Protein AF-A0A1Y3BNF4-F1 (afdb_monomer)

Radius of gyration: 19.85 Å; Cα contacts (8 Å, |Δi|>4): 68; chains: 1; bounding box: 53×42×32 Å

Sequence (87 aa):
MHDKCYEQTDCNQALVYFVSYKWICRKNRRASCGYVIDGNSKQRCAFQLCECDRKFAKCLSRHRCPTVKPSCRTKRNILTSLSKLFF

Mean predicted aligned error: 9.44 Å

Solvent-accessible surface area (backbone atoms only — not comparable to full-atom values): 5660 Å² total; per-residue (Å²): 115,49,62,64,45,59,76,69,38,80,48,62,78,94,42,61,94,74,62,73,60,59,67,47,77,42,98,86,77,44,67,45,66,51,83,72,88,79,77,43,66,67,51,48,21,26,43,46,51,39,52,35,50,46,54,41,53,60,53,52,73,76,51,83,80,76,90,64,82,88,73,82,85,73,73,82,54,76,73,67,67,62,70,64,78,81,108

pLDDT: mean 85.85, std 14.49, range [45.16, 97.5]

Organism: Euroglyphus maynei (NCBI:txid6958)

Secondary structure (DSSP, 8-state):
--HHHHTTSSS-TTTTTT----EEE-TTS-EEEPPPSS--HHHHHHHHHHHHHHHHHHHHTTSPPPSS---------GGGGGGGS--

Structure (mmCIF, N/CA/C/O backbone):
data_AF-A0A1Y3BNF4-F1
#
_entry.id   AF-A0A1Y3BNF4-F1
#
loop_
_atom_site.group_PDB
_atom_site.id
_atom_site.type_symbol
_atom_site.label_atom_id
_atom_site.label_alt_id
_atom_site.label_comp_id
_atom_site.label_asym_id
_atom_site.label_entity_id
_atom_site.label_seq_id
_atom_site.pdbx_PDB_ins_code
_atom_site.Cartn_x
_atom_site.Cartn_y
_atom_site.Cartn_z
_atom_site.occupancy
_atom_site.B_iso_or_equiv
_atom_site.auth_seq_id
_atom_site.auth_comp_id
_atom_site.auth_asym_id
_atom_site.auth_atom_id
_atom_site.pdbx_PDB_model_num
ATOM 1 N N . MET A 1 1 ? -12.236 3.800 -2.158 1.00 77.38 1 MET A N 1
ATOM 2 C CA . MET A 1 1 ? -11.093 4.287 -1.344 1.00 77.38 1 MET A CA 1
ATOM 3 C C . MET A 1 1 ? -10.419 3.037 -0.787 1.00 77.38 1 MET A C 1
ATOM 5 O O . MET A 1 1 ? -11.156 2.164 -0.370 1.00 77.38 1 MET A O 1
ATOM 9 N N . HIS A 1 2 ? -9.092 2.908 -0.878 1.00 95.94 2 HIS A N 1
ATOM 10 C CA . HIS A 1 2 ? -8.346 1.638 -1.030 1.00 95.94 2 HIS A CA 1
ATOM 11 C C . HIS A 1 2 ? -8.597 0.929 -2.370 1.00 95.94 2 HIS A C 1
ATOM 13 O O . HIS A 1 2 ? -7.776 1.088 -3.261 1.00 95.94 2 HIS A O 1
ATOM 19 N N . ASP A 1 3 ? -9.744 0.286 -2.585 1.00 94.94 3 ASP A N 1
ATOM 20 C CA . ASP A 1 3 ? -9.943 -0.552 -3.789 1.00 94.94 3 ASP A CA 1
ATOM 21 C C . ASP A 1 3 ? -9.878 0.265 -5.089 1.00 94.94 3 ASP A C 1
ATOM 23 O O . ASP A 1 3 ? -9.046 0.010 -5.952 1.00 94.94 3 ASP A O 1
ATOM 27 N N . LYS A 1 4 ? -10.611 1.386 -5.148 1.00 96.00 4 LYS A N 1
ATOM 28 C CA . LYS A 1 4 ? -10.469 2.388 -6.225 1.00 96.00 4 LYS A CA 1
ATOM 29 C C . LYS A 1 4 ? -9.024 2.888 -6.426 1.00 96.00 4 LYS A C 1
ATOM 31 O O . LYS A 1 4 ? -8.676 3.340 -7.505 1.00 96.00 4 LYS A O 1
ATOM 36 N N . CYS A 1 5 ? -8.194 2.883 -5.381 1.00 97.06 5 CYS A N 1
ATOM 37 C CA . CYS A 1 5 ? -6.785 3.263 -5.515 1.00 97.06 5 CYS A CA 1
ATOM 38 C C . CYS A 1 5 ? -5.996 2.167 -6.245 1.00 97.06 5 CYS A C 1
ATOM 40 O O . CYS A 1 5 ? -5.201 2.495 -7.116 1.00 97.06 5 CYS A O 1
ATOM 42 N N . TYR A 1 6 ? -6.260 0.888 -5.948 1.00 96.94 6 TYR A N 1
ATOM 43 C CA . TYR A 1 6 ? -5.643 -0.256 -6.633 1.00 96.94 6 TYR A CA 1
ATOM 44 C C . TYR A 1 6 ? -5.997 -0.292 -8.124 1.00 96.94 6 TYR A C 1
ATOM 46 O O . TYR A 1 6 ? -5.107 -0.475 -8.957 1.00 96.94 6 TYR A O 1
ATOM 54 N N . GLU A 1 7 ? -7.259 -0.005 -8.459 1.00 95.38 7 GLU A N 1
ATOM 55 C CA . GLU A 1 7 ? -7.753 0.096 -9.844 1.00 95.38 7 GLU A CA 1
ATOM 56 C C . GLU A 1 7 ? -7.010 1.155 -10.679 1.00 95.38 7 GLU A C 1
ATOM 58 O O . GLU A 1 7 ? -6.984 1.078 -11.903 1.00 95.38 7 GLU A O 1
ATOM 63 N N . GLN A 1 8 ? -6.413 2.156 -10.026 1.00 95.00 8 GLN A N 1
ATOM 64 C CA . GLN A 1 8 ? -5.713 3.274 -10.667 1.00 95.00 8 GLN A CA 1
ATOM 65 C C . GLN A 1 8 ? -4.191 3.087 -10.727 1.00 95.00 8 GLN A C 1
ATOM 67 O O . GLN A 1 8 ? -3.478 3.995 -11.152 1.00 95.00 8 GLN A O 1
ATOM 72 N N . THR A 1 9 ? -3.679 1.948 -10.263 1.00 94.50 9 THR A N 1
ATOM 73 C CA . THR A 1 9 ? -2.247 1.639 -10.333 1.00 94.50 9 THR A CA 1
ATOM 74 C C . THR A 1 9 ? -1.869 1.054 -11.692 1.00 94.50 9 THR A C 1
ATOM 76 O O . THR A 1 9 ? -2.672 0.400 -12.350 1.00 94.50 9 THR A O 1
ATOM 79 N N . ASP A 1 10 ? -0.603 1.197 -12.074 1.00 90.88 10 ASP A N 1
ATOM 80 C CA . ASP A 1 10 ? -0.023 0.606 -13.289 1.00 90.88 10 ASP A CA 1
ATOM 81 C C . ASP A 1 10 ? 0.288 -0.895 -13.130 1.00 90.88 10 ASP A C 1
ATOM 83 O O . ASP A 1 10 ? 1.054 -1.486 -13.896 1.00 90.88 10 ASP A O 1
ATOM 87 N N . CYS A 1 11 ? -0.239 -1.516 -12.078 1.00 92.94 11 CYS A N 1
ATOM 88 C CA . CYS A 1 11 ? -0.023 -2.914 -11.769 1.00 92.94 11 CYS A CA 1
ATOM 89 C C . CYS A 1 11 ? -0.846 -3.828 -12.679 1.00 92.94 11 CYS A C 1
ATOM 91 O O . CYS A 1 11 ? -1.9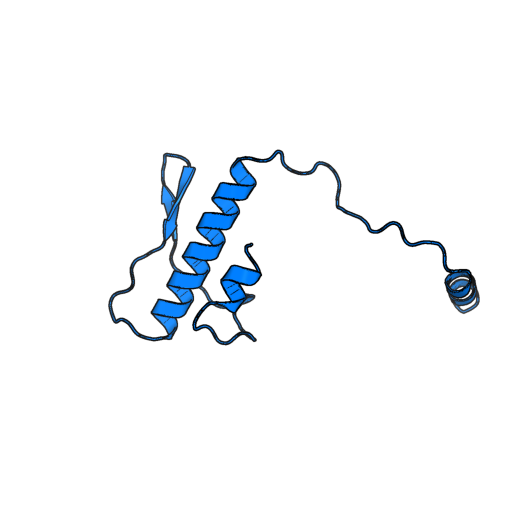45 -3.487 -13.118 1.00 92.94 11 CYS A O 1
ATOM 93 N N . ASN A 1 12 ? -0.360 -5.058 -12.874 1.00 93.56 12 ASN A N 1
ATOM 94 C CA . ASN A 1 12 ? -1.217 -6.130 -13.367 1.00 93.56 12 ASN A CA 1
ATOM 95 C C . ASN A 1 12 ? -2.316 -6.391 -12.324 1.00 93.56 12 ASN A C 1
ATOM 97 O O . ASN A 1 12 ? -2.022 -6.851 -11.219 1.00 93.56 12 ASN A O 1
ATOM 101 N N . GLN A 1 13 ? -3.568 -6.110 -12.689 1.00 93.69 13 GLN A N 1
ATOM 102 C CA . GLN A 1 13 ? -4.721 -6.185 -11.789 1.00 93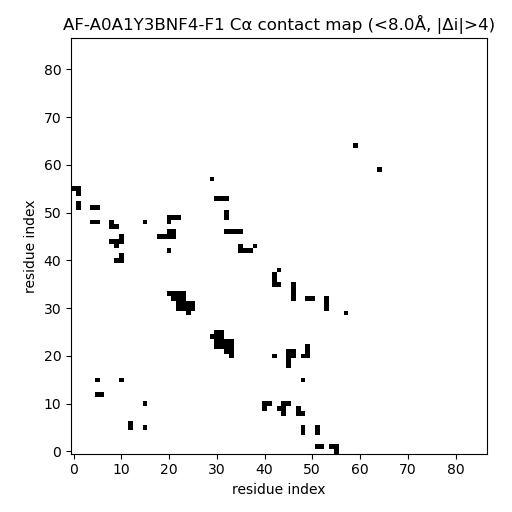.69 13 GLN A CA 1
ATOM 103 C C . GLN A 1 13 ? -4.964 -7.596 -11.228 1.00 93.69 13 GLN A C 1
ATOM 105 O O . GLN A 1 13 ? -5.461 -7.729 -10.116 1.00 93.69 13 GLN A O 1
ATOM 110 N N . ALA A 1 14 ? -4.529 -8.654 -11.921 1.00 92.94 14 ALA A N 1
ATOM 111 C CA . ALA A 1 14 ? -4.606 -10.023 -11.404 1.00 92.94 14 ALA A CA 1
ATOM 112 C C . ALA A 1 14 ? -3.614 -10.299 -10.255 1.00 92.94 14 ALA A C 1
ATOM 114 O O . ALA A 1 14 ? -3.745 -11.299 -9.552 1.00 92.94 14 ALA A O 1
ATOM 115 N N . LEU A 1 15 ? -2.609 -9.436 -10.068 1.0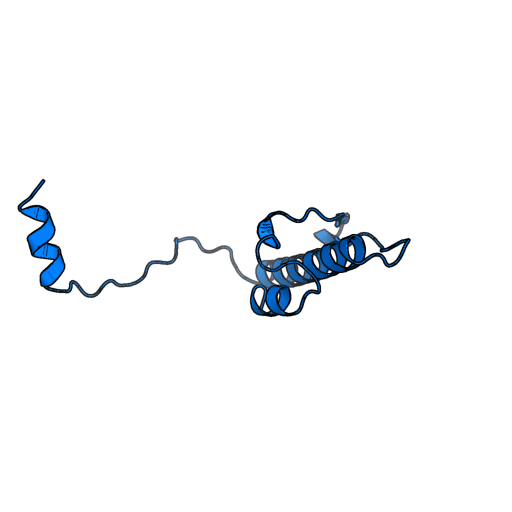0 91.56 15 LEU A N 1
ATOM 116 C CA . LEU A 1 15 ? -1.487 -9.660 -9.155 1.00 91.56 15 LEU A CA 1
ATOM 117 C C . LEU A 1 15 ? -1.376 -8.619 -8.036 1.00 91.56 15 LEU A C 1
ATOM 119 O O . LEU A 1 15 ? -0.472 -8.740 -7.216 1.00 91.56 15 LEU A O 1
ATOM 123 N N . VAL A 1 16 ? -2.264 -7.620 -7.962 1.00 94.12 16 VAL A N 1
ATOM 124 C CA . VAL A 1 16 ? -2.146 -6.481 -7.021 1.00 94.12 16 VAL A CA 1
ATOM 125 C C . VAL A 1 16 ? -1.978 -6.897 -5.557 1.00 94.12 16 VAL A C 1
ATOM 127 O O . VAL A 1 16 ? -1.210 -6.271 -4.838 1.00 94.12 16 VAL A O 1
ATOM 130 N N . TYR A 1 17 ? -2.605 -7.997 -5.132 1.00 94.25 17 TYR A N 1
ATOM 131 C CA . TYR A 1 17 ? -2.484 -8.527 -3.766 1.00 94.25 17 TYR A CA 1
ATOM 132 C C . TYR A 1 17 ? -1.188 -9.310 -3.498 1.00 94.25 17 TYR A C 1
ATOM 134 O O . TYR A 1 17 ? -0.887 -9.625 -2.349 1.00 94.25 17 TYR A O 1
ATOM 142 N N . PHE A 1 18 ? -0.426 -9.637 -4.542 1.00 95.25 18 PHE A N 1
ATOM 143 C CA . PHE A 1 18 ? 0.808 -10.424 -4.466 1.00 95.25 18 PHE A CA 1
ATOM 144 C C . PHE A 1 18 ? 2.066 -9.593 -4.759 1.00 95.25 18 PHE A C 1
ATOM 146 O O . PHE A 1 18 ? 3.182 -10.089 -4.601 1.00 95.25 18 PHE A O 1
ATOM 153 N N . VAL A 1 19 ? 1.918 -8.334 -5.186 1.00 94.00 19 VAL A N 1
ATOM 154 C CA . VAL A 1 19 ? 3.054 -7.435 -5.417 1.00 94.00 19 VAL A CA 1
ATOM 155 C C . VAL A 1 19 ? 3.634 -6.985 -4.078 1.00 94.00 19 VAL A C 1
ATOM 157 O O . VAL A 1 19 ? 2.961 -6.353 -3.268 1.00 94.00 19 VAL A O 1
ATOM 160 N N . SER A 1 20 ? 4.919 -7.260 -3.866 1.00 93.81 20 SER A N 1
ATOM 161 C CA . SER A 1 20 ? 5.655 -6.755 -2.710 1.00 93.81 20 SER A CA 1
ATOM 162 C C . SER A 1 20 ? 6.191 -5.344 -2.958 1.00 93.81 20 SER A C 1
ATOM 164 O O . SER A 1 20 ? 6.594 -4.982 -4.066 1.00 93.81 20 SER A O 1
ATOM 166 N N . TYR A 1 21 ? 6.228 -4.532 -1.902 1.00 94.81 21 TYR A N 1
ATOM 167 C CA . TYR A 1 21 ? 6.752 -3.171 -1.951 1.00 94.81 21 TYR A CA 1
ATOM 168 C C . TYR A 1 21 ? 7.524 -2.816 -0.675 1.00 94.81 21 TYR A C 1
ATOM 170 O O . TYR A 1 21 ? 7.308 -3.378 0.400 1.00 94.81 21 TYR A O 1
ATOM 178 N N . LYS A 1 22 ? 8.453 -1.862 -0.791 1.00 94.81 22 LYS A N 1
ATOM 179 C CA . LYS A 1 22 ? 9.263 -1.387 0.339 1.00 94.81 22 LYS A CA 1
ATOM 180 C C . LYS A 1 22 ? 8.503 -0.325 1.130 1.00 94.81 22 LYS A C 1
ATOM 182 O O . LYS A 1 22 ? 8.040 0.661 0.558 1.00 94.81 22 LYS A O 1
ATOM 187 N N . TRP A 1 23 ? 8.454 -0.477 2.449 1.00 96.56 23 TRP A N 1
ATOM 188 C CA . TRP A 1 23 ? 7.857 0.496 3.361 1.00 96.56 23 TRP A CA 1
ATOM 189 C C . TRP A 1 23 ? 8.559 0.476 4.722 1.00 96.56 23 TRP A C 1
ATOM 191 O O . TRP A 1 23 ? 9.302 -0.451 5.043 1.00 96.56 23 TRP A O 1
ATOM 201 N N . ILE A 1 24 ? 8.334 1.515 5.525 1.00 96.50 24 ILE A N 1
ATOM 202 C CA . ILE A 1 24 ? 8.823 1.594 6.904 1.00 96.50 24 ILE A CA 1
ATOM 203 C C . ILE A 1 24 ? 7.787 2.256 7.813 1.00 96.50 24 ILE A C 1
ATOM 205 O O . ILE A 1 24 ? 7.153 3.243 7.431 1.00 96.50 24 ILE A O 1
ATOM 209 N N . CYS A 1 25 ? 7.655 1.757 9.044 1.00 95.81 25 CYS A N 1
ATOM 210 C CA . CYS A 1 25 ? 6.956 2.451 10.124 1.00 95.81 25 CYS A CA 1
ATOM 211 C C . CYS A 1 25 ? 7.943 3.336 10.894 1.00 95.81 25 CYS A C 1
ATOM 213 O O . CYS A 1 25 ? 8.906 2.849 11.485 1.00 95.81 25 CYS A O 1
ATOM 215 N N . ARG A 1 26 ? 7.733 4.653 10.880 1.00 93.88 26 ARG A N 1
ATOM 216 C CA . ARG A 1 26 ? 8.573 5.610 11.615 1.00 93.88 26 ARG A CA 1
ATOM 217 C C . ARG A 1 26 ? 8.157 5.671 13.092 1.00 93.88 26 ARG A C 1
ATOM 219 O O . ARG A 1 26 ? 7.015 5.374 13.435 1.00 93.88 26 ARG A O 1
ATOM 226 N N . LYS A 1 27 ? 9.054 6.158 13.964 1.00 91.31 27 LYS A N 1
ATOM 227 C CA . LYS A 1 27 ? 8.816 6.299 15.423 1.00 91.31 27 LYS A CA 1
ATOM 228 C C . LYS A 1 27 ? 7.523 7.053 15.778 1.00 91.31 27 LYS A C 1
ATOM 230 O O . LYS A 1 27 ? 6.890 6.750 16.780 1.00 91.31 27 LYS A O 1
ATOM 235 N N . ASN A 1 28 ? 7.086 7.993 14.940 1.00 90.50 28 ASN A N 1
ATOM 236 C CA . ASN A 1 28 ? 5.834 8.741 15.108 1.00 90.50 28 ASN A CA 1
ATOM 237 C C . ASN A 1 28 ? 4.578 7.984 14.623 1.00 90.50 28 ASN A C 1
ATOM 239 O O . ASN A 1 28 ? 3.555 8.615 14.357 1.00 90.50 28 ASN A O 1
ATOM 243 N N . ARG A 1 29 ? 4.656 6.652 14.477 1.00 89.75 29 ARG A N 1
ATOM 244 C CA . ARG A 1 29 ? 3.581 5.771 13.985 1.00 89.75 29 ARG A CA 1
ATOM 245 C C . ARG A 1 29 ? 3.071 6.158 12.593 1.00 89.75 29 ARG A C 1
ATOM 247 O O . ARG A 1 29 ? 1.914 5.919 12.255 1.00 89.75 29 ARG A O 1
ATOM 254 N N . ARG A 1 30 ? 3.922 6.789 11.779 1.00 91.44 30 ARG A N 1
ATOM 255 C CA . ARG A 1 30 ? 3.614 7.117 10.383 1.00 91.44 30 ARG A CA 1
ATOM 256 C C . ARG A 1 30 ? 4.340 6.148 9.465 1.00 91.44 30 ARG A C 1
ATOM 258 O O . ARG A 1 30 ? 5.562 6.020 9.533 1.00 91.44 30 ARG A O 1
ATOM 265 N N . ALA A 1 31 ? 3.582 5.499 8.592 1.00 96.00 31 ALA A N 1
ATOM 266 C CA . ALA A 1 31 ? 4.140 4.715 7.504 1.00 96.00 31 ALA A CA 1
ATOM 267 C C . ALA A 1 31 ? 4.705 5.637 6.409 1.00 96.00 31 ALA A C 1
ATOM 269 O O . ALA A 1 31 ? 4.168 6.719 6.155 1.00 96.00 31 ALA A O 1
ATOM 270 N N . SER A 1 32 ? 5.789 5.198 5.774 1.00 95.62 32 SER A N 1
ATOM 271 C CA . SER A 1 32 ? 6.425 5.840 4.622 1.00 95.62 32 SER A CA 1
ATOM 272 C C . SER A 1 32 ? 6.758 4.783 3.580 1.00 95.62 32 SER A C 1
ATOM 274 O O . SER A 1 32 ? 7.294 3.731 3.930 1.00 95.62 32 SER A O 1
ATOM 276 N N . CYS A 1 33 ? 6.500 5.091 2.313 1.00 96.12 33 CYS A N 1
ATOM 277 C CA . CYS A 1 33 ? 6.889 4.246 1.191 1.00 96.12 33 CYS A CA 1
ATOM 278 C C . CYS A 1 33 ? 8.364 4.435 0.838 1.00 96.12 33 CYS A C 1
ATOM 280 O O . CYS A 1 33 ? 8.922 5.514 1.057 1.00 96.12 33 CYS A O 1
ATOM 282 N N . GLY A 1 34 ? 9.001 3.371 0.346 1.00 89.12 34 GLY A N 1
ATOM 283 C CA . GLY A 1 34 ? 10.331 3.450 -0.258 1.00 89.12 34 GLY A CA 1
ATOM 284 C C . GLY A 1 34 ? 10.299 4.258 -1.558 1.00 89.12 34 GLY A C 1
ATOM 285 O O . GLY A 1 34 ? 9.236 4.472 -2.125 1.00 89.12 34 GLY A O 1
ATOM 286 N N . TYR A 1 35 ? 11.454 4.723 -2.025 1.00 77.31 35 TYR A N 1
ATOM 287 C CA . TYR A 1 35 ? 11.565 5.502 -3.260 1.00 77.31 35 TYR A CA 1
ATOM 288 C C . TYR A 1 35 ? 11.804 4.600 -4.481 1.00 77.31 35 TYR A C 1
ATOM 290 O O . TYR A 1 35 ? 12.329 3.491 -4.361 1.00 77.31 35 TYR A O 1
ATOM 298 N N . VAL A 1 36 ? 11.407 5.092 -5.655 1.00 77.25 36 VAL A N 1
ATOM 299 C CA . VAL A 1 36 ? 11.682 4.482 -6.964 1.00 77.25 36 VAL A CA 1
ATOM 300 C C . VAL A 1 36 ? 13.039 4.995 -7.448 1.00 77.25 36 VAL A C 1
ATOM 302 O O . VAL A 1 36 ? 13.249 6.204 -7.444 1.00 77.25 36 VAL A O 1
ATOM 305 N N . ILE A 1 37 ? 13.954 4.098 -7.832 1.00 71.06 37 ILE A N 1
ATOM 306 C CA . ILE A 1 37 ? 15.312 4.468 -8.279 1.00 71.06 37 ILE A CA 1
ATOM 307 C C . ILE A 1 37 ? 15.391 4.491 -9.808 1.00 71.06 37 ILE A C 1
ATOM 309 O O . ILE A 1 37 ? 15.900 5.451 -10.372 1.00 71.06 37 ILE A O 1
ATOM 313 N N . ASP A 1 38 ? 14.803 3.496 -10.480 1.00 71.38 38 ASP A N 1
ATOM 314 C CA . ASP A 1 38 ? 15.040 3.254 -11.913 1.00 71.38 38 ASP A CA 1
ATOM 315 C C . ASP A 1 38 ? 13.798 3.482 -12.787 1.00 71.38 38 ASP A C 1
ATOM 317 O O . ASP A 1 38 ? 13.795 3.165 -13.973 1.00 71.38 38 ASP A O 1
ATOM 321 N N . GLY A 1 39 ? 12.694 3.965 -12.208 1.00 70.06 39 GLY A N 1
ATOM 322 C CA . GLY A 1 39 ? 11.460 4.298 -12.935 1.00 70.06 39 GLY A CA 1
ATOM 323 C C . GLY A 1 39 ? 10.754 3.123 -13.631 1.00 70.06 39 GLY A C 1
ATOM 324 O O . GLY A 1 39 ? 9.744 3.340 -14.304 1.00 70.06 39 GLY A O 1
ATOM 325 N N . ASN A 1 40 ? 11.247 1.886 -13.484 1.00 84.81 40 ASN A N 1
ATOM 326 C CA . ASN A 1 40 ? 10.675 0.727 -14.161 1.00 84.81 40 ASN A CA 1
ATOM 327 C C . ASN A 1 40 ? 9.232 0.452 -13.692 1.00 84.81 40 ASN A C 1
ATOM 329 O O . ASN A 1 40 ? 8.839 0.782 -12.569 1.00 84.81 40 ASN A O 1
ATOM 333 N N . SER A 1 41 ? 8.424 -0.157 -14.565 1.00 84.62 41 SER A N 1
ATOM 334 C CA . SER A 1 41 ? 6.984 -0.351 -14.332 1.00 84.62 41 SER A CA 1
ATOM 335 C C . SER A 1 41 ? 6.680 -1.132 -13.050 1.00 84.62 41 SER A C 1
ATOM 337 O O . SER A 1 41 ? 5.734 -0.797 -12.341 1.00 84.62 41 SER A O 1
ATOM 339 N N . LYS A 1 42 ? 7.517 -2.118 -12.696 1.00 88.25 42 LYS A N 1
ATOM 340 C CA . LYS A 1 42 ? 7.377 -2.896 -11.455 1.00 88.25 42 LYS A CA 1
ATOM 341 C C . LYS A 1 42 ? 7.604 -2.036 -10.211 1.00 88.25 42 LYS A C 1
ATOM 343 O O . LYS A 1 42 ? 6.795 -2.084 -9.291 1.00 88.25 42 LYS A O 1
ATOM 348 N N . GLN A 1 43 ? 8.668 -1.231 -10.185 1.00 90.25 43 GLN A N 1
ATOM 349 C CA . GLN A 1 43 ? 8.960 -0.314 -9.080 1.00 90.25 43 GLN A CA 1
ATOM 350 C C . GLN A 1 43 ? 7.863 0.751 -8.946 1.00 90.25 43 GLN A C 1
ATOM 352 O O . GLN A 1 43 ? 7.453 1.064 -7.829 1.00 90.25 43 GLN A O 1
ATOM 357 N N . ARG A 1 44 ? 7.348 1.272 -10.069 1.00 91.69 44 ARG A N 1
ATOM 358 C CA . ARG A 1 44 ? 6.257 2.256 -10.075 1.00 91.69 44 ARG A CA 1
ATOM 359 C C . ARG A 1 44 ? 4.951 1.672 -9.531 1.00 91.69 44 ARG A C 1
ATOM 361 O O . ARG A 1 44 ? 4.355 2.276 -8.644 1.00 91.69 44 ARG A O 1
ATOM 368 N N . CYS A 1 45 ? 4.576 0.476 -9.985 1.00 93.81 45 CYS A N 1
ATOM 369 C CA . CYS A 1 45 ? 3.445 -0.286 -9.452 1.00 93.81 45 CYS A CA 1
ATOM 370 C C . CYS A 1 45 ? 3.588 -0.524 -7.936 1.00 93.81 45 CYS A C 1
ATOM 372 O O . CYS A 1 45 ? 2.703 -0.164 -7.161 1.00 93.81 45 CYS A O 1
ATOM 374 N N . ALA A 1 46 ? 4.735 -1.047 -7.489 1.00 94.50 46 ALA A N 1
ATOM 375 C CA . ALA A 1 46 ? 5.006 -1.298 -6.074 1.00 94.50 46 ALA A CA 1
ATOM 376 C C . ALA A 1 46 ? 4.888 -0.019 -5.219 1.00 94.50 46 ALA A C 1
ATOM 378 O O . ALA A 1 46 ? 4.305 -0.035 -4.134 1.00 94.50 46 ALA A O 1
ATOM 379 N N . PHE A 1 47 ? 5.400 1.110 -5.714 1.00 95.44 47 PHE A N 1
ATOM 380 C CA . PHE A 1 47 ? 5.282 2.400 -5.035 1.00 95.44 47 PHE A CA 1
ATOM 381 C C . PHE A 1 47 ? 3.831 2.893 -4.940 1.00 95.44 47 PHE A C 1
ATOM 383 O O . PHE A 1 47 ? 3.404 3.345 -3.877 1.00 95.44 47 PHE A O 1
ATOM 390 N N . GLN A 1 48 ? 3.062 2.789 -6.027 1.00 95.62 48 GLN A N 1
ATOM 391 C CA . GLN A 1 48 ? 1.653 3.189 -6.054 1.00 95.62 48 GLN A CA 1
ATOM 392 C C . GLN A 1 48 ? 0.814 2.366 -5.065 1.00 95.62 48 GLN A C 1
ATOM 394 O O . GLN A 1 48 ? 0.062 2.957 -4.287 1.00 95.62 48 GLN A O 1
ATOM 399 N N . LEU A 1 49 ? 0.994 1.038 -5.031 1.00 96.81 49 LEU A N 1
ATOM 400 C CA . LEU A 1 49 ? 0.328 0.163 -4.056 1.00 96.81 49 LEU A CA 1
ATOM 401 C C . LEU A 1 49 ? 0.686 0.548 -2.618 1.00 96.81 49 LEU A C 1
ATOM 403 O O . LEU A 1 49 ? -0.205 0.722 -1.788 1.00 96.81 49 LEU A O 1
ATOM 407 N N . CYS A 1 50 ? 1.969 0.794 -2.340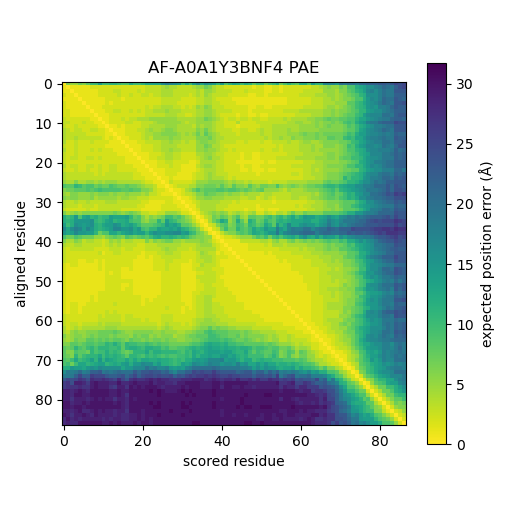 1.00 97.12 50 CYS A N 1
ATOM 408 C CA . CYS A 1 50 ? 2.387 1.265 -1.024 1.00 97.12 50 CYS A CA 1
ATOM 409 C C . CYS A 1 50 ? 1.673 2.565 -0.619 1.00 97.12 50 CYS A C 1
ATOM 411 O O . CYS A 1 50 ? 1.216 2.704 0.518 1.00 97.12 50 CYS A O 1
ATOM 413 N N . GLU A 1 51 ? 1.550 3.535 -1.529 1.00 97.00 51 GLU A N 1
ATOM 414 C CA . GLU A 1 51 ? 0.863 4.794 -1.231 1.00 97.00 51 GLU A CA 1
ATOM 415 C C . GLU A 1 51 ? -0.641 4.601 -1.002 1.00 97.00 51 GLU A C 1
ATOM 417 O O . GLU A 1 51 ? -1.216 5.287 -0.145 1.00 97.00 51 GLU A O 1
ATOM 422 N N . CYS A 1 52 ? -1.281 3.672 -1.718 1.00 97.50 52 CYS A N 1
ATOM 423 C CA . CYS A 1 52 ? -2.665 3.282 -1.461 1.00 97.50 52 CYS A CA 1
ATOM 424 C C . CYS A 1 52 ? -2.827 2.741 -0.031 1.00 97.50 52 CYS A C 1
ATOM 426 O O . CYS A 1 52 ? -3.663 3.250 0.727 1.00 97.50 52 CYS A O 1
ATOM 428 N N . ASP A 1 53 ? -1.965 1.811 0.375 1.00 97.50 53 ASP A N 1
ATOM 429 C CA . ASP A 1 53 ? -2.029 1.156 1.685 1.00 97.50 53 ASP A CA 1
ATOM 430 C C . ASP A 1 53 ? -1.669 2.117 2.820 1.00 97.50 53 ASP A C 1
ATOM 432 O O . ASP A 1 53 ? -2.345 2.165 3.849 1.00 97.50 53 ASP A O 1
ATOM 436 N N . ARG A 1 54 ? -0.674 2.988 2.617 1.00 97.44 54 ARG A N 1
ATOM 437 C CA . ARG A 1 54 ? -0.306 4.044 3.572 1.00 97.44 54 ARG A CA 1
ATOM 438 C C . ARG A 1 54 ? -1.470 5.003 3.831 1.00 97.44 54 ARG A C 1
ATOM 440 O O . ARG A 1 54 ? -1.725 5.377 4.982 1.00 97.44 54 ARG A O 1
ATOM 447 N N . LYS A 1 55 ? -2.172 5.434 2.775 1.00 97.12 55 LYS A N 1
ATOM 448 C CA . LYS A 1 55 ? -3.356 6.306 2.888 1.00 97.12 55 LYS A CA 1
ATOM 449 C C . LYS A 1 55 ? -4.501 5.584 3.593 1.00 97.12 55 LYS A C 1
ATOM 451 O O . LYS A 1 55 ? -5.156 6.193 4.440 1.00 97.12 55 LYS A O 1
ATOM 456 N N . PHE A 1 56 ? -4.711 4.305 3.287 1.00 96.56 56 PHE A N 1
ATOM 457 C CA . PHE A 1 56 ? -5.732 3.484 3.928 1.00 96.56 56 PHE A CA 1
ATOM 458 C C . PHE A 1 56 ? -5.452 3.277 5.421 1.00 96.56 56 PHE A C 1
ATOM 460 O O . PHE A 1 56 ? -6.308 3.591 6.245 1.00 96.56 56 PHE A O 1
ATOM 467 N N . ALA A 1 57 ? -4.231 2.890 5.794 1.00 95.38 57 ALA A N 1
ATOM 468 C CA . ALA A 1 57 ? -3.816 2.739 7.187 1.00 95.38 57 ALA A CA 1
ATOM 469 C C . ALA A 1 57 ? -3.979 4.045 7.987 1.00 95.38 57 ALA A C 1
ATOM 471 O O . ALA A 1 57 ? -4.492 4.033 9.106 1.00 95.38 57 ALA A O 1
ATOM 472 N N . LYS A 1 58 ? -3.625 5.197 7.394 1.00 94.81 58 LYS A N 1
ATOM 473 C CA . LYS A 1 58 ? -3.870 6.523 7.994 1.00 94.81 58 LYS A CA 1
ATOM 474 C C . LYS A 1 58 ? -5.364 6.822 8.164 1.00 94.81 58 LYS A C 1
ATOM 476 O O . LYS A 1 58 ? -5.740 7.535 9.092 1.00 94.81 58 LYS A O 1
ATOM 481 N N . CYS A 1 59 ? -6.212 6.347 7.254 1.00 94.94 59 CYS A N 1
ATOM 482 C CA . CYS A 1 59 ? -7.657 6.478 7.404 1.00 94.94 59 CYS A CA 1
ATOM 483 C C . CYS A 1 59 ? -8.150 5.625 8.573 1.00 94.94 59 CYS A C 1
ATOM 485 O O . CYS A 1 59 ? -8.800 6.151 9.472 1.00 94.94 59 CYS A O 1
ATOM 487 N N . LEU A 1 60 ? -7.783 4.341 8.602 1.00 93.19 60 LEU A N 1
ATOM 488 C CA . LEU A 1 60 ? -8.182 3.412 9.658 1.00 93.19 60 LEU A CA 1
ATOM 489 C C . LEU A 1 60 ? -7.735 3.880 11.042 1.00 93.19 60 LEU A C 1
ATOM 491 O O . LEU A 1 60 ? -8.502 3.766 11.989 1.00 93.19 60 LEU A O 1
ATOM 495 N N . SER A 1 61 ? -6.550 4.489 11.162 1.00 92.50 61 SER A N 1
ATOM 496 C CA . SER A 1 61 ? -6.041 4.988 12.446 1.00 92.50 61 SER A CA 1
ATOM 497 C C . SER A 1 61 ? -6.891 6.102 13.072 1.00 92.50 61 SER A C 1
ATOM 499 O O . SER A 1 61 ? -6.642 6.489 14.211 1.00 92.50 61 SER A O 1
ATOM 501 N N . ARG A 1 62 ? -7.836 6.683 12.323 1.00 94.00 62 ARG A N 1
ATOM 502 C CA . ARG A 1 62 ? -8.772 7.716 12.799 1.00 94.00 62 ARG A CA 1
ATOM 503 C C . ARG A 1 62 ? -10.106 7.135 13.265 1.00 94.00 62 ARG A C 1
ATOM 505 O O . ARG A 1 62 ? -10.925 7.871 13.807 1.00 94.00 62 ARG A O 1
ATOM 512 N N . HIS A 1 63 ? -10.330 5.843 13.050 1.00 93.38 63 HIS A N 1
ATOM 513 C CA . HIS A 1 63 ? -11.554 5.145 13.418 1.00 93.38 63 HIS A CA 1
ATOM 514 C C . HIS A 1 63 ? -11.260 4.110 14.507 1.00 93.38 63 HIS A C 1
ATOM 516 O O . HIS A 1 63 ? -10.147 3.603 14.628 1.00 93.38 63 HIS A O 1
ATOM 522 N N . ARG A 1 64 ? -12.264 3.799 15.334 1.00 92.75 64 ARG A N 1
ATOM 523 C CA . ARG A 1 64 ? -12.140 2.717 16.319 1.00 92.75 64 ARG A CA 1
ATOM 524 C C . ARG A 1 64 ? -12.111 1.373 15.598 1.00 92.75 64 ARG A C 1
ATOM 526 O O . ARG A 1 64 ? -12.858 1.177 14.640 1.00 92.75 64 ARG A O 1
ATOM 533 N N . CYS A 1 65 ? -11.293 0.445 16.092 1.00 88.88 65 CYS A N 1
ATOM 534 C CA . CYS A 1 65 ? -11.313 -0.927 15.601 1.00 88.88 65 CYS A CA 1
ATOM 535 C C . CYS A 1 65 ? -12.713 -1.528 15.809 1.00 88.88 65 CYS A C 1
ATOM 537 O O . CYS A 1 65 ? -13.265 -1.400 16.907 1.00 88.88 65 CYS A O 1
ATOM 539 N N . PRO A 1 66 ? -13.299 -2.166 14.783 1.00 89.56 66 PRO A N 1
ATOM 540 C CA . PRO A 1 66 ? -14.586 -2.825 14.928 1.00 89.56 66 PRO A CA 1
ATOM 541 C C . PRO A 1 66 ? -14.471 -3.960 15.950 1.00 89.56 66 PRO A C 1
ATOM 543 O O . PRO A 1 66 ? -13.553 -4.773 15.888 1.00 89.56 66 PRO A O 1
ATOM 546 N N . THR A 1 67 ? -15.410 -4.016 16.892 1.00 93.19 67 THR A N 1
ATOM 547 C CA . THR A 1 67 ? -15.491 -5.080 17.909 1.00 93.19 67 THR A CA 1
ATOM 548 C C . THR A 1 67 ? -16.257 -6.304 17.417 1.00 93.19 67 THR A C 1
ATOM 550 O O . THR A 1 67 ? -16.232 -7.351 18.056 1.00 93.19 67 THR A O 1
ATOM 553 N N . VAL A 1 68 ? -16.939 -6.180 16.277 1.00 90.00 68 VAL A N 1
ATOM 554 C CA . VAL A 1 68 ? -17.748 -7.234 15.670 1.00 90.00 68 VAL A CA 1
ATOM 555 C C . VAL A 1 68 ? -17.438 -7.342 14.185 1.00 90.00 68 VAL A C 1
ATOM 557 O O . VAL A 1 68 ? -17.231 -6.337 13.500 1.00 90.00 68 VAL A O 1
ATOM 560 N N . LYS A 1 69 ? -17.420 -8.575 13.673 1.00 86.75 69 LYS A N 1
ATOM 561 C CA . LYS A 1 69 ? -17.291 -8.822 12.237 1.00 86.75 69 LYS A CA 1
ATOM 562 C C . LYS A 1 69 ? -18.570 -8.339 11.535 1.00 86.75 69 LYS A C 1
ATOM 564 O O . LYS A 1 69 ? -19.659 -8.738 11.956 1.00 86.75 69 LYS A O 1
ATOM 569 N N . PRO A 1 70 ? -18.477 -7.519 10.473 1.00 84.94 70 PRO A N 1
ATOM 570 C CA . PRO A 1 70 ? -19.652 -7.155 9.694 1.00 84.94 70 PRO A CA 1
ATOM 571 C C . PRO A 1 70 ? -20.289 -8.418 9.104 1.00 84.94 70 PRO A C 1
ATOM 573 O O . PRO A 1 70 ? -19.599 -9.295 8.583 1.00 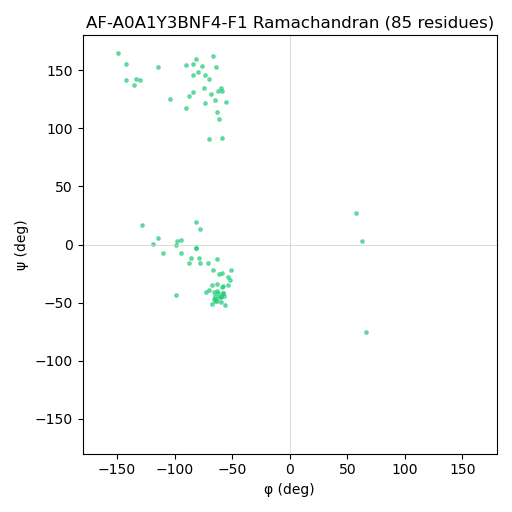84.94 70 PRO A O 1
ATOM 576 N N . SER A 1 71 ? -21.613 -8.518 9.202 1.00 86.75 71 SER A N 1
ATOM 577 C CA . SER A 1 71 ? -22.399 -9.595 8.602 1.00 86.75 71 SER A CA 1
ATOM 578 C C . SER A 1 71 ? -23.563 -9.003 7.821 1.00 86.75 71 SER A C 1
ATOM 580 O O . SER A 1 71 ? -24.170 -8.008 8.228 1.00 86.75 71 SER A O 1
ATOM 582 N N . CYS A 1 72 ? -23.876 -9.604 6.677 1.00 85.62 72 CYS A N 1
ATOM 583 C CA . CYS A 1 72 ? -25.094 -9.275 5.958 1.00 85.62 72 CYS A CA 1
ATOM 584 C C . CYS A 1 72 ? -26.278 -9.889 6.707 1.00 85.62 72 CYS A C 1
ATOM 586 O O . CYS A 1 72 ? -26.248 -11.064 7.077 1.00 85.62 72 CYS A O 1
ATOM 588 N N . ARG A 1 73 ? -27.353 -9.117 6.896 1.00 78.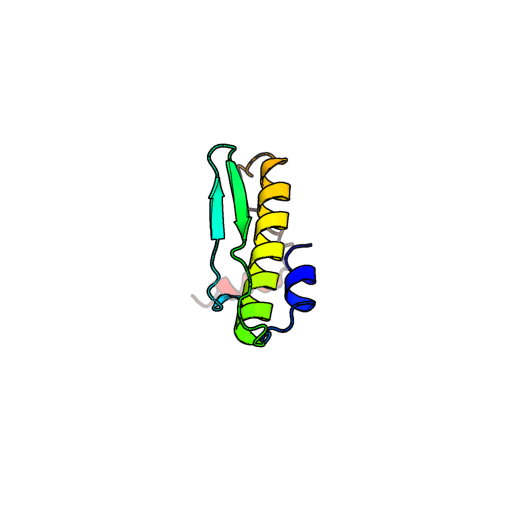31 73 ARG A N 1
ATOM 589 C CA . ARG A 1 73 ? -28.638 -9.691 7.297 1.00 78.31 73 ARG A CA 1
ATOM 590 C C . ARG A 1 73 ? -29.179 -10.470 6.107 1.00 78.31 73 ARG A C 1
ATOM 592 O O . ARG A 1 73 ? -29.864 -9.907 5.257 1.00 78.31 73 ARG A O 1
ATOM 599 N N . THR A 1 74 ? -28.852 -11.753 6.022 1.00 73.06 74 THR A N 1
ATOM 600 C CA . THR A 1 74 ? -29.497 -12.644 5.063 1.00 73.06 74 THR A CA 1
ATOM 601 C C . THR A 1 74 ? -30.978 -12.660 5.422 1.00 73.06 74 THR A C 1
ATOM 603 O O . THR A 1 74 ? -31.364 -13.207 6.457 1.00 73.06 74 THR A O 1
ATOM 606 N N . LYS A 1 75 ? -31.830 -12.025 4.606 1.00 67.44 75 LYS A N 1
ATOM 607 C CA . LYS A 1 75 ? -33.262 -12.329 4.656 1.00 67.44 75 LYS A CA 1
ATOM 608 C C . LYS A 1 75 ? -33.346 -13.835 4.432 1.00 67.44 75 LYS A C 1
ATOM 610 O O . LYS A 1 75 ? -32.777 -14.321 3.457 1.00 67.44 75 LYS A O 1
ATOM 615 N N . ARG A 1 76 ? -33.953 -14.580 5.361 1.00 61.56 76 ARG A N 1
ATOM 616 C CA . ARG A 1 76 ? -34.237 -16.005 5.158 1.00 61.56 76 ARG A CA 1
ATOM 617 C C . ARG A 1 76 ? -35.117 -16.105 3.914 1.00 61.56 76 ARG A C 1
ATOM 619 O O . ARG A 1 76 ? -36.330 -15.965 4.005 1.00 61.56 76 ARG A O 1
ATOM 626 N N . ASN A 1 77 ? -34.505 -16.275 2.749 1.00 57.72 77 ASN A N 1
ATOM 627 C CA . ASN A 1 77 ? -35.221 -16.696 1.564 1.00 57.72 77 ASN A CA 1
ATOM 628 C C . ASN A 1 77 ? -35.698 -18.108 1.882 1.00 57.72 77 ASN A C 1
ATOM 630 O O . ASN A 1 77 ? -34.890 -18.961 2.243 1.00 57.72 77 ASN A O 1
ATOM 634 N N . ILE A 1 78 ? -37.003 -18.339 1.784 1.00 58.25 78 ILE A N 1
ATOM 635 C CA . ILE A 1 78 ? -37.665 -19.618 2.087 1.00 58.25 78 ILE A CA 1
ATOM 636 C C . ILE A 1 78 ? -36.983 -20.806 1.363 1.00 58.25 78 ILE A C 1
ATOM 638 O O . ILE A 1 78 ? -37.020 -21.937 1.839 1.00 58.25 78 ILE A O 1
ATOM 642 N N . LEU A 1 79 ? -36.245 -20.534 0.281 1.00 56.69 79 LEU A N 1
ATOM 643 C CA . LEU A 1 79 ? -35.446 -21.492 -0.485 1.00 56.69 79 LEU A CA 1
ATOM 644 C C . LEU A 1 79 ? -34.229 -22.094 0.253 1.00 56.69 79 LEU A C 1
ATOM 646 O O . LEU A 1 79 ? -33.814 -23.190 -0.109 1.00 56.69 79 LEU A O 1
ATOM 650 N N . THR A 1 80 ? -33.668 -21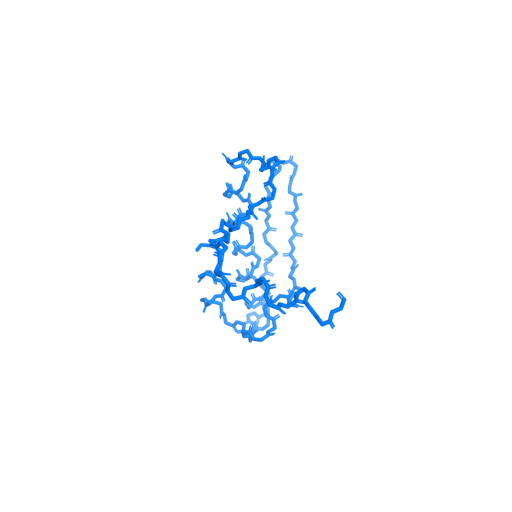.471 1.301 1.00 53.75 80 THR A N 1
ATOM 651 C CA . THR A 1 80 ? -32.570 -22.097 2.080 1.00 53.75 80 THR A CA 1
ATOM 652 C C . THR A 1 80 ? -33.053 -23.097 3.129 1.00 53.75 80 THR A C 1
ATOM 654 O O . THR A 1 80 ? -32.235 -23.754 3.769 1.00 53.75 80 THR A O 1
ATOM 657 N N . SER A 1 81 ? -34.369 -23.267 3.297 1.00 50.28 81 SER A N 1
ATOM 658 C CA . SER A 1 81 ? -34.906 -24.328 4.157 1.00 50.28 81 SER A CA 1
ATOM 659 C C . SER A 1 81 ? -34.882 -25.710 3.487 1.00 50.28 81 SER A C 1
ATOM 661 O O . SER A 1 81 ? -34.981 -26.711 4.190 1.00 50.28 81 SER A O 1
ATOM 663 N N . LEU A 1 82 ? -34.718 -25.787 2.159 1.00 54.25 82 LEU A N 1
ATOM 664 C CA . LEU A 1 82 ? -34.693 -27.054 1.413 1.00 54.25 82 LEU A CA 1
ATOM 665 C C . LEU A 1 82 ? -33.299 -27.696 1.327 1.00 54.25 82 LEU A C 1
ATOM 667 O O . LEU A 1 82 ? -33.198 -28.889 1.065 1.00 54.25 82 LEU A O 1
ATOM 671 N N . SER A 1 83 ? -32.220 -26.961 1.618 1.00 52.75 83 SER A N 1
ATOM 672 C CA . SER A 1 83 ? -30.863 -27.533 1.653 1.00 52.75 83 SER A CA 1
ATOM 673 C C . SER A 1 83 ? -30.533 -28.265 2.961 1.00 52.75 83 SER A C 1
ATOM 675 O O . SER A 1 83 ? -29.448 -28.820 3.080 1.00 52.75 83 SER A O 1
ATOM 677 N N . LYS A 1 84 ? -31.443 -28.269 3.947 1.00 52.69 84 LYS A N 1
ATOM 678 C CA . LYS A 1 84 ? -31.335 -29.069 5.185 1.00 52.69 84 LYS A CA 1
ATOM 679 C C . LYS A 1 84 ? -32.065 -30.419 5.118 1.00 52.69 84 LYS A C 1
ATOM 681 O O . LYS A 1 84 ? -32.122 -31.117 6.119 1.00 52.69 84 LYS A O 1
ATOM 686 N N . LEU A 1 85 ? -32.639 -30.773 3.967 1.00 53.91 85 LEU A N 1
ATOM 687 C CA . LEU A 1 85 ? -33.276 -32.078 3.734 1.00 53.91 85 LEU A CA 1
ATOM 688 C C . LEU A 1 85 ? -32.366 -33.066 2.980 1.00 53.91 85 LEU A C 1
ATOM 690 O O . LEU A 1 85 ? -32.779 -34.194 2.743 1.00 53.91 85 LEU A O 1
ATOM 694 N N . PHE A 1 86 ? -31.141 -32.662 2.619 1.00 50.59 86 PHE A N 1
ATOM 695 C CA . PHE A 1 86 ? -30.184 -33.492 1.871 1.00 50.59 86 PHE A CA 1
ATOM 696 C C . PHE A 1 86 ? -28.782 -33.593 2.508 1.00 50.59 86 PHE A C 1
ATOM 698 O O . PHE A 1 86 ? -27.851 -34.018 1.830 1.00 50.59 86 PHE A O 1
ATOM 705 N N . PHE A 1 87 ? -28.636 -33.247 3.793 1.00 45.16 87 PHE A N 1
ATOM 706 C CA . PHE A 1 87 ? -27.522 -33.658 4.663 1.00 45.16 87 PHE A CA 1
ATOM 707 C C . PHE A 1 87 ? -28.015 -33.798 6.101 1.00 45.16 87 PHE A C 1
ATOM 709 O O . PHE A 1 87 ? -28.652 -32.831 6.583 1.00 45.16 87 PHE A O 1
#

Nearest PDB structures (foldseek):
  7kal-assembly1_F  TM=4.991E-01  e=2.743E+00  Thermomyces lanuginosus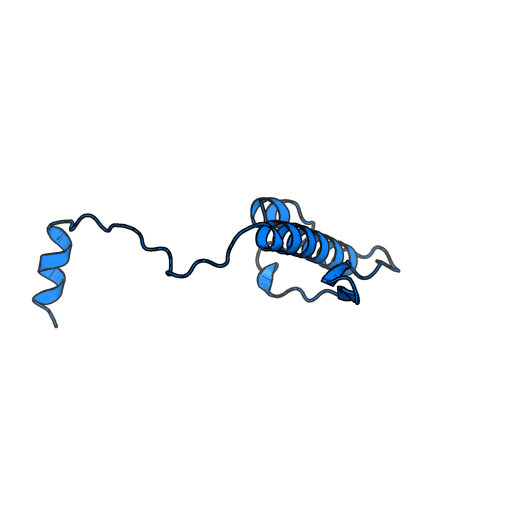
  5wzw-assembly1_A  TM=3.924E-01  e=8.051E-01  Homo sapiens

Foldseek 3Di:
DLVVLLVPALDDNVCLVPQAFDWDQDPVRQIDGDDDDPPDSSNRRRRSSSV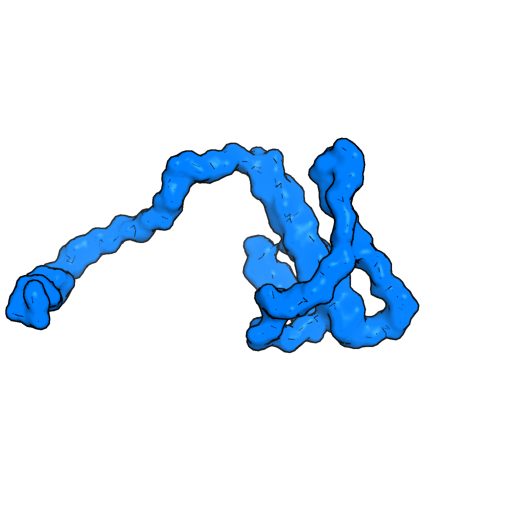SVSVVVVVVVVDDDDPDDDDDPPPPPVVVVVVVVPD

InterPro domains:
  IPR033112 Phospholipase A2, aspartic acid active site [PS00119] (49-59)
  IPR036444 Phospholipase A2 domain superfamily [G3DSA:1.20.90.10] (1-78)
  IPR036444 Phospholipase A2 domain superfamily [SSF48619] (1-66)